Protein AF-A0A0R0FYS0-F1 (afdb_monomer_lite)

Organism: Glycine max (NCBI:txid3847)

Foldseek 3Di:
DVVVVVVLVVLVVVLVVLCVLLVPPPDDPVSLVVLLVPVPVVLVCLVPDDSDPPDPPVVSVVSSVVSNVSSVVSND

Radius of gyration: 13.68 Å; chains: 1; bounding box: 34×22×39 Å

Structure (mmCIF, N/CA/C/O backbone):
data_AF-A0A0R0FYS0-F1
#
_entry.id   AF-A0A0R0FYS0-F1
#
loop_
_atom_site.group_PDB
_atom_site.id
_atom_site.type_symbol
_atom_site.label_atom_id
_atom_site.label_alt_id
_atom_site.label_comp_id
_atom_site.label_asym_id
_atom_site.label_entity_id
_atom_site.label_seq_id
_atom_site.pdbx_PDB_ins_code
_atom_site.Cartn_x
_atom_site.Cartn_y
_atom_site.Cartn_z
_atom_site.occupancy
_atom_site.B_iso_or_equiv
_atom_site.auth_seq_id
_atom_site.auth_comp_id
_atom_site.auth_asym_id
_atom_site.auth_atom_id
_atom_site.pdbx_PDB_model_num
ATOM 1 N N . MET A 1 1 ? 8.463 -10.472 -26.186 1.00 60.78 1 MET A N 1
ATOM 2 C CA . MET A 1 1 ? 8.152 -9.021 -26.144 1.00 60.78 1 MET A CA 1
ATOM 3 C C . MET A 1 1 ? 6.725 -8.708 -25.694 1.00 60.78 1 MET A C 1
ATOM 5 O O . MET A 1 1 ? 6.589 -7.966 -24.735 1.00 60.78 1 MET A O 1
ATOM 9 N N . LYS A 1 2 ? 5.665 -9.274 -26.298 1.00 55.09 2 LYS A N 1
ATOM 10 C CA . LYS A 1 2 ? 4.268 -8.944 -25.923 1.00 55.09 2 LYS A CA 1
ATOM 11 C C . LYS A 1 2 ? 3.931 -9.199 -24.440 1.00 55.09 2 LYS A C 1
ATOM 13 O O . LYS A 1 2 ? 3.289 -8.360 -23.826 1.00 55.09 2 LYS A O 1
ATOM 18 N N . GLN A 1 3 ? 4.417 -10.298 -23.859 1.00 61.59 3 GLN A N 1
ATOM 19 C CA . GLN A 1 3 ? 4.141 -10.672 -22.462 1.00 61.59 3 GLN A CA 1
ATOM 20 C C . GLN A 1 3 ? 4.762 -9.706 -21.437 1.00 61.59 3 GLN A C 1
ATOM 22 O O . GLN A 1 3 ? 4.100 -9.331 -20.484 1.00 61.59 3 GLN A O 1
ATOM 27 N N . PHE A 1 4 ? 5.974 -9.202 -21.682 1.00 58.78 4 PHE A N 1
ATOM 28 C CA . PHE A 1 4 ? 6.627 -8.225 -20.796 1.00 58.78 4 PHE A CA 1
ATOM 29 C C . PHE A 1 4 ? 5.893 -6.871 -20.785 1.00 58.78 4 PHE A C 1
ATOM 31 O O . PHE A 1 4 ? 5.735 -6.245 -19.744 1.00 58.78 4 PHE A O 1
ATOM 38 N N . ILE A 1 5 ? 5.375 -6.446 -21.944 1.00 61.31 5 ILE A N 1
ATOM 39 C CA . ILE A 1 5 ? 4.564 -5.222 -22.068 1.00 61.31 5 ILE A CA 1
ATOM 40 C C . ILE A 1 5 ? 3.224 -5.373 -21.337 1.00 61.31 5 ILE A C 1
ATOM 42 O O . ILE A 1 5 ? 2.731 -4.407 -20.758 1.00 61.31 5 ILE A O 1
ATOM 46 N N . LEU A 1 6 ? 2.632 -6.571 -21.367 1.00 61.62 6 LEU A N 1
ATOM 47 C CA . LEU A 1 6 ? 1.421 -6.893 -20.615 1.00 61.62 6 LEU A CA 1
ATOM 48 C C . LEU A 1 6 ? 1.676 -6.781 -19.108 1.00 61.62 6 LEU A C 1
ATOM 50 O O . LEU A 1 6 ? 0.959 -6.029 -18.461 1.00 61.62 6 LEU A O 1
ATOM 54 N N . GLU A 1 7 ? 2.726 -7.412 -18.575 1.00 66.44 7 GLU A N 1
ATOM 55 C CA . GLU A 1 7 ? 3.082 -7.344 -17.143 1.00 66.44 7 GLU A CA 1
ATOM 56 C C . GLU A 1 7 ? 3.287 -5.901 -16.655 1.00 66.44 7 GLU A C 1
ATOM 58 O O . GLU A 1 7 ? 2.654 -5.469 -15.692 1.00 66.44 7 GLU A O 1
ATOM 63 N N . VAL A 1 8 ? 4.089 -5.104 -17.373 1.00 68.25 8 VAL A N 1
ATOM 64 C CA . VAL A 1 8 ? 4.322 -3.689 -17.028 1.00 68.25 8 VAL A CA 1
ATOM 65 C C . VAL A 1 8 ? 3.022 -2.878 -17.083 1.00 68.25 8 VAL A C 1
ATOM 67 O O . VAL A 1 8 ? 2.772 -2.022 -16.233 1.00 68.25 8 VAL A O 1
ATOM 70 N N . ARG A 1 9 ? 2.153 -3.152 -18.064 1.00 71.81 9 ARG A N 1
ATOM 71 C 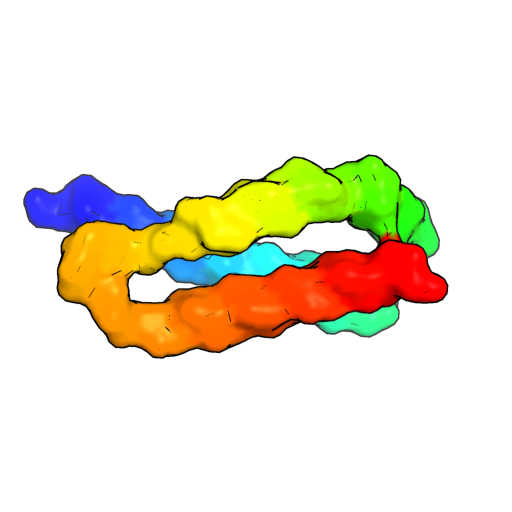CA . ARG A 1 9 ? 0.848 -2.489 -18.176 1.00 71.81 9 ARG A CA 1
ATOM 72 C C . ARG A 1 9 ? -0.088 -2.890 -17.036 1.00 71.81 9 ARG A C 1
ATOM 74 O O . ARG A 1 9 ? -0.757 -2.015 -16.494 1.00 71.81 9 ARG A O 1
ATOM 81 N N . TYR A 1 10 ? -0.126 -4.165 -16.655 1.00 76.12 10 TYR A N 1
ATOM 82 C CA . TYR A 1 10 ? -0.920 -4.637 -15.520 1.00 76.12 10 TYR A CA 1
ATOM 83 C C . TYR A 1 10 ? -0.436 -4.023 -14.211 1.00 76.12 10 TYR A C 1
ATOM 85 O O . TYR A 1 10 ? -1.265 -3.562 -13.431 1.00 76.12 10 TYR A O 1
ATOM 93 N N . LEU A 1 11 ? 0.880 -3.922 -14.007 1.00 75.38 11 LEU A N 1
ATOM 94 C CA . LEU A 1 11 ? 1.462 -3.288 -12.826 1.00 75.38 11 LEU A CA 1
ATOM 95 C C . LEU A 1 11 ? 1.073 -1.807 -12.732 1.00 75.38 11 LEU A C 1
ATOM 97 O O . LEU A 1 11 ? 0.635 -1.349 -11.677 1.00 75.38 11 LEU A O 1
ATOM 101 N N . LYS A 1 12 ? 1.143 -1.072 -13.852 1.00 78.06 12 LYS A N 1
ATOM 102 C CA . LYS A 1 12 ? 0.715 0.336 -13.913 1.00 78.06 12 LYS A CA 1
ATOM 103 C C . LYS A 1 12 ? -0.776 0.499 -13.632 1.00 78.06 12 LYS A C 1
ATOM 105 O O . LYS A 1 12 ? -1.148 1.335 -12.812 1.00 78.06 12 LYS A O 1
ATOM 110 N N . VAL A 1 13 ? -1.626 -0.326 -14.245 1.00 81.38 13 VAL A N 1
ATOM 111 C CA . VAL A 1 13 ? -3.078 -0.301 -13.997 1.00 81.38 13 VAL A CA 1
ATOM 112 C C . VAL A 1 13 ? -3.392 -0.643 -12.538 1.00 81.38 13 VAL A C 1
ATOM 114 O O . VAL A 1 13 ? -4.183 0.053 -11.904 1.00 81.38 13 VAL A O 1
ATOM 117 N N . MET A 1 14 ? -2.742 -1.664 -11.975 1.00 81.94 14 MET A N 1
ATOM 118 C CA . MET A 1 14 ? -2.908 -2.058 -10.576 1.00 81.94 14 MET A CA 1
ATOM 119 C C . MET A 1 14 ? -2.488 -0.935 -9.620 1.00 81.94 14 MET A C 1
ATOM 121 O O . MET A 1 14 ? -3.220 -0.633 -8.679 1.00 81.94 14 MET A O 1
ATOM 125 N N . MET A 1 15 ? -1.369 -0.259 -9.896 1.00 83.19 15 MET A N 1
ATOM 126 C CA . MET A 1 15 ? -0.927 0.908 -9.128 1.00 83.19 15 MET A CA 1
ATOM 127 C C . MET A 1 15 ? -1.927 2.062 -9.180 1.00 83.19 15 MET A C 1
ATOM 129 O O . MET A 1 15 ? -2.245 2.649 -8.146 1.00 83.19 15 MET A O 1
ATOM 133 N N . THR A 1 16 ? -2.479 2.371 -10.355 1.00 82.31 16 THR A N 1
ATOM 134 C CA . THR A 1 16 ? -3.514 3.406 -10.483 1.00 82.31 16 THR A CA 1
ATOM 135 C C . THR A 1 16 ? -4.764 3.062 -9.675 1.00 82.31 16 THR A C 1
ATOM 137 O O . THR A 1 16 ? -5.285 3.921 -8.964 1.00 82.31 16 THR A O 1
ATOM 140 N N . LEU A 1 17 ? -5.227 1.811 -9.737 1.00 80.88 17 LEU A N 1
ATOM 141 C CA . LEU A 1 17 ? -6.389 1.367 -8.969 1.00 80.88 17 LEU A CA 1
ATOM 142 C C . LEU A 1 17 ? -6.135 1.498 -7.464 1.00 80.88 17 LEU A C 1
ATOM 144 O O . LEU A 1 17 ? -6.940 2.110 -6.764 1.00 80.88 17 LEU A O 1
ATOM 148 N N . LEU A 1 18 ? -4.992 1.007 -6.974 1.00 81.31 18 LEU A N 1
ATOM 149 C CA . LEU A 1 18 ? -4.628 1.114 -5.560 1.00 81.31 18 LEU A CA 1
ATOM 150 C C . LEU A 1 18 ? -4.611 2.571 -5.084 1.00 81.31 18 LEU A C 1
ATOM 152 O O . LEU A 1 18 ? -5.197 2.863 -4.044 1.00 81.31 18 LEU A O 1
ATOM 156 N N . ARG A 1 19 ? -4.052 3.502 -5.872 1.00 81.56 19 ARG A N 1
ATOM 157 C CA . ARG A 1 19 ? -4.093 4.940 -5.549 1.00 81.56 19 ARG A CA 1
ATOM 158 C C . ARG A 1 19 ? -5.518 5.460 -5.406 1.00 81.56 19 ARG A C 1
ATOM 160 O O . ARG A 1 19 ? -5.788 6.166 -4.447 1.00 81.56 19 ARG A O 1
ATOM 167 N N . VAL A 1 20 ? -6.440 5.113 -6.304 1.00 80.38 20 VAL A N 1
ATOM 168 C CA . VAL A 1 20 ? -7.835 5.591 -6.226 1.00 80.38 20 VAL A CA 1
ATOM 169 C C . VAL A 1 20 ? -8.535 5.071 -4.968 1.00 80.38 20 VAL A C 1
ATOM 171 O O . VAL A 1 20 ? -9.196 5.834 -4.262 1.00 80.38 20 VAL A O 1
ATOM 174 N N . PHE A 1 21 ? -8.368 3.786 -4.655 1.00 76.44 21 PHE A N 1
ATOM 175 C CA . PHE A 1 21 ? -9.002 3.177 -3.485 1.00 76.44 21 PHE A CA 1
ATOM 176 C C . PHE A 1 21 ? -8.413 3.691 -2.170 1.00 76.44 21 PHE A C 1
ATOM 178 O O . PHE A 1 21 ? -9.157 3.963 -1.225 1.00 76.44 21 PHE A O 1
ATOM 185 N N . ILE A 1 22 ? -7.093 3.858 -2.112 1.00 79.38 22 ILE A N 1
ATOM 186 C CA . ILE A 1 22 ? -6.372 4.243 -0.899 1.00 79.38 22 ILE A CA 1
ATOM 187 C C . ILE A 1 22 ? -6.376 5.762 -0.694 1.00 79.38 22 ILE A C 1
ATOM 189 O O . ILE A 1 22 ? -6.467 6.199 0.445 1.00 79.38 22 ILE A O 1
ATOM 193 N N . ALA A 1 23 ? -6.410 6.583 -1.745 1.00 79.62 23 ALA A N 1
ATOM 194 C CA . ALA A 1 23 ? -6.441 8.044 -1.617 1.00 79.62 23 ALA A CA 1
ATOM 195 C C . ALA A 1 23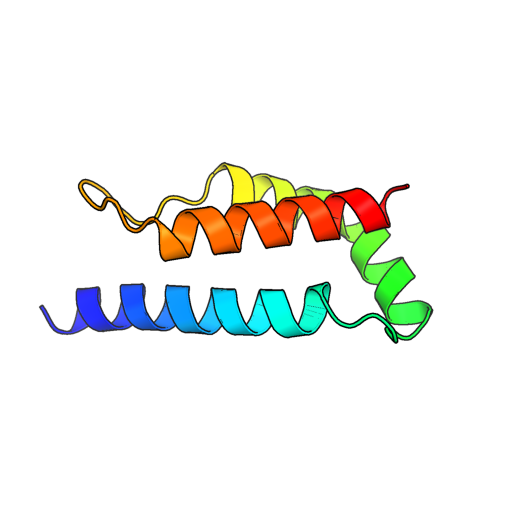 ? -7.848 8.630 -1.421 1.00 79.62 23 ALA A C 1
ATOM 197 O O . ALA A 1 23 ? -7.972 9.830 -1.208 1.00 79.62 23 ALA A O 1
ATOM 198 N N . ASN A 1 24 ? -8.924 7.834 -1.492 1.00 83.75 24 ASN A N 1
ATOM 199 C CA . ASN A 1 24 ? -10.284 8.359 -1.322 1.00 83.75 24 ASN A CA 1
ATOM 200 C C . ASN A 1 24 ? -10.461 8.991 0.084 1.00 83.75 24 ASN A C 1
ATOM 202 O O . ASN A 1 24 ? -10.474 8.262 1.075 1.00 83.75 24 ASN A O 1
ATOM 206 N N . PRO A 1 25 ? -10.636 10.312 0.240 1.00 80.81 25 PRO A N 1
ATOM 207 C CA . PRO A 1 25 ? -10.776 10.914 1.569 1.00 80.81 25 PRO A CA 1
ATOM 208 C C . PRO A 1 25 ? -12.093 10.510 2.261 1.00 80.81 25 PRO A C 1
ATOM 210 O O . PRO A 1 25 ? -12.159 10.409 3.487 1.00 80.81 25 PRO A O 1
ATOM 213 N N . ASN A 1 26 ? -13.123 10.175 1.477 1.00 86.25 26 ASN A N 1
ATOM 214 C CA . ASN A 1 26 ? -14.482 9.876 1.930 1.00 86.25 26 ASN A CA 1
ATOM 215 C C . ASN A 1 26 ? -14.762 8.364 1.996 1.00 86.25 26 ASN A C 1
ATOM 217 O O . ASN A 1 26 ? -15.848 7.903 1.641 1.00 86.25 26 ASN A O 1
ATOM 221 N N . LYS A 1 27 ? -13.778 7.561 2.421 1.00 87.00 27 LYS A N 1
ATOM 222 C CA . LYS A 1 27 ? -13.967 6.109 2.589 1.00 87.00 27 LYS A CA 1
ATOM 223 C C . LYS A 1 27 ? -15.046 5.811 3.641 1.00 87.00 27 LYS A C 1
ATOM 225 O O . LYS A 1 27 ? -14.954 6.365 4.743 1.00 87.00 27 LYS A O 1
ATOM 230 N N . PRO A 1 28 ? -15.990 4.889 3.362 1.00 91.25 28 PRO A N 1
ATOM 231 C CA . PRO A 1 28 ? -16.900 4.363 4.376 1.00 91.25 28 PRO A CA 1
ATOM 232 C C . PRO A 1 28 ? -16.138 3.805 5.582 1.00 91.25 28 PRO A C 1
ATOM 234 O O . PRO A 1 28 ? -15.014 3.306 5.450 1.00 91.25 28 PRO A O 1
ATOM 237 N N . ARG A 1 29 ? -16.745 3.877 6.769 1.00 89.06 29 ARG A N 1
ATOM 238 C CA . ARG A 1 29 ? -16.107 3.464 8.029 1.00 89.06 29 ARG A CA 1
ATOM 239 C C . ARG A 1 29 ? -15.689 1.995 7.999 1.00 89.06 29 ARG A C 1
ATOM 241 O O . ARG A 1 29 ? -14.600 1.654 8.449 1.00 89.06 29 ARG A O 1
ATOM 248 N N . GLU A 1 30 ? -16.533 1.141 7.441 1.00 90.50 30 GLU A N 1
ATOM 249 C CA . GLU A 1 30 ? -16.326 -0.299 7.315 1.00 90.50 30 GLU A CA 1
ATOM 250 C C . GLU A 1 30 ? -15.088 -0.594 6.464 1.00 90.50 30 GLU A C 1
ATOM 252 O O . GLU A 1 30 ? -14.263 -1.429 6.831 1.00 90.50 30 GLU A O 1
ATOM 257 N N . VAL A 1 31 ? -14.910 0.158 5.373 1.00 87.06 31 VAL A N 1
ATOM 258 C CA . VAL A 1 31 ? -13.736 0.055 4.499 1.00 87.06 31 VAL A CA 1
ATOM 259 C C . VAL A 1 31 ? -12.473 0.467 5.251 1.00 87.06 31 VAL A C 1
ATOM 261 O O . VAL A 1 31 ? -11.480 -0.250 5.180 1.00 87.06 31 VAL A O 1
ATOM 264 N N . LYS A 1 32 ? -12.506 1.563 6.025 1.00 85.75 32 LYS A N 1
ATOM 265 C CA . LYS A 1 32 ? -11.362 1.973 6.861 1.00 85.75 32 LYS A CA 1
ATOM 266 C C . LYS A 1 32 ? -10.964 0.867 7.842 1.00 85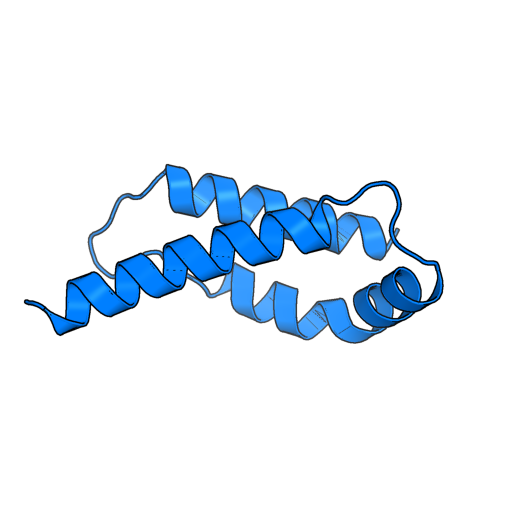.75 32 LYS A C 1
ATOM 268 O O . LYS A 1 32 ? -9.802 0.492 7.880 1.00 85.75 32 LYS A O 1
ATOM 273 N N . ILE A 1 33 ? -11.931 0.283 8.557 1.00 89.38 33 ILE A N 1
ATOM 274 C CA . ILE A 1 33 ? -11.679 -0.806 9.517 1.00 89.38 33 ILE A CA 1
ATOM 275 C C . ILE A 1 33 ? -11.042 -2.021 8.832 1.00 89.38 33 ILE A C 1
ATOM 277 O O . ILE A 1 33 ? -10.094 -2.598 9.364 1.00 89.38 33 ILE A O 1
ATOM 281 N N . ILE A 1 34 ? -11.560 -2.430 7.669 1.00 89.69 34 ILE A N 1
ATOM 282 C CA . ILE A 1 34 ? -11.015 -3.569 6.922 1.00 89.69 34 ILE A CA 1
ATOM 283 C C . ILE A 1 34 ? -9.582 -3.275 6.474 1.00 89.69 34 ILE A C 1
ATOM 285 O O . ILE A 1 34 ? -8.714 -4.127 6.660 1.00 89.69 34 ILE A O 1
ATOM 289 N N . LEU A 1 35 ? -9.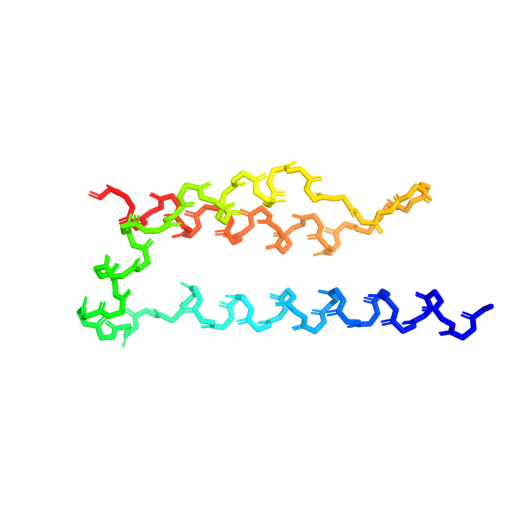319 -2.087 5.925 1.00 85.94 35 LEU A N 1
ATOM 290 C CA . LEU A 1 35 ? -7.981 -1.706 5.477 1.00 85.94 35 LEU A CA 1
ATOM 291 C C . LEU A 1 35 ? -6.988 -1.675 6.646 1.00 85.94 35 LEU A C 1
ATOM 293 O O . LEU A 1 35 ? -5.957 -2.336 6.560 1.00 85.94 35 LEU A O 1
ATOM 297 N N . SER A 1 36 ? -7.327 -1.030 7.768 1.00 88.00 36 SER A N 1
ATOM 298 C CA . SER A 1 36 ? -6.461 -0.977 8.957 1.00 88.00 36 SER A CA 1
ATOM 299 C C . SER A 1 36 ? -6.159 -2.370 9.528 1.00 88.00 36 SER A C 1
ATOM 301 O O . SER A 1 36 ? -5.043 -2.630 9.965 1.00 88.00 36 SER A O 1
ATOM 303 N N . LYS A 1 37 ? -7.120 -3.306 9.500 1.00 91.38 37 LYS A N 1
ATOM 304 C CA . LYS A 1 37 ? -6.904 -4.685 9.982 1.00 91.38 37 LYS A CA 1
ATOM 305 C C . LYS A 1 37 ? -6.012 -5.528 9.072 1.00 91.38 37 LYS A C 1
ATOM 307 O O . LYS A 1 37 ? -5.433 -6.498 9.543 1.00 91.38 37 LYS A O 1
ATOM 312 N N . ASN A 1 38 ? -5.950 -5.208 7.782 1.00 90.44 38 ASN A N 1
ATOM 313 C CA . ASN A 1 38 ? -5.270 -6.034 6.783 1.00 90.44 38 ASN A CA 1
ATOM 314 C C . ASN A 1 38 ? -3.997 -5.389 6.231 1.00 90.44 38 ASN A C 1
ATOM 316 O O . ASN A 1 38 ? -3.383 -5.984 5.356 1.00 90.44 38 ASN A O 1
ATOM 320 N N . GLN A 1 39 ? -3.606 -4.205 6.710 1.00 89.69 39 GLN A N 1
ATOM 321 C CA . GLN A 1 39 ? -2.541 -3.378 6.132 1.00 89.69 39 GLN A CA 1
ATOM 322 C C . GLN A 1 39 ? -1.136 -3.998 6.123 1.00 89.69 39 GLN A C 1
ATOM 324 O O . GLN A 1 39 ? -0.338 -3.643 5.261 1.00 89.69 39 GLN A O 1
ATOM 329 N N . GLU A 1 40 ? -0.845 -4.943 7.020 1.00 92.81 40 GLU A N 1
ATOM 330 C CA . GLU A 1 40 ? 0.477 -5.574 7.145 1.00 92.81 40 GLU A CA 1
ATOM 331 C C . GLU A 1 40 ? 0.920 -6.258 5.841 1.00 92.81 40 GLU A C 1
ATOM 333 O O . GLU A 1 40 ? 1.988 -5.960 5.315 1.00 92.81 40 GLU A O 1
ATOM 338 N N . LYS A 1 41 ? 0.061 -7.104 5.254 1.00 91.12 41 LYS A N 1
ATOM 339 C CA . LYS A 1 41 ? 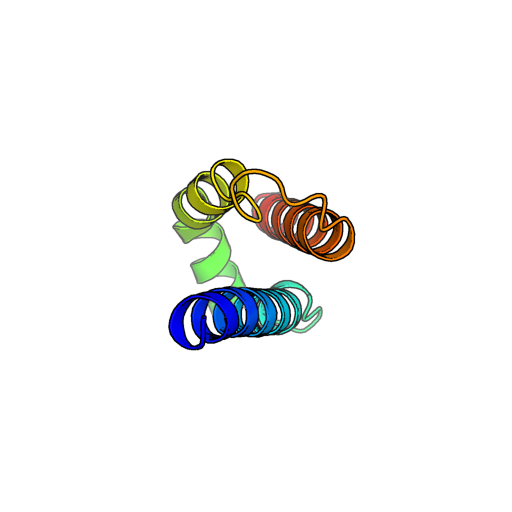0.386 -7.833 4.016 1.00 91.12 41 LYS A CA 1
ATOM 340 C C . LYS A 1 41 ? 0.556 -6.910 2.797 1.00 91.12 41 LYS A C 1
ATOM 342 O O . LYS A 1 41 ? 1.524 -7.086 2.064 1.00 91.12 41 LYS A O 1
ATOM 347 N N . PRO A 1 42 ? -0.338 -5.937 2.526 1.00 89.19 42 PRO A N 1
ATOM 348 C CA . PRO A 1 42 ? -0.122 -4.931 1.492 1.00 89.19 42 PRO A CA 1
ATOM 349 C C . PRO A 1 42 ? 1.172 -4.139 1.674 1.00 89.19 42 PRO A C 1
ATOM 351 O O . PRO A 1 42 ? 1.872 -3.944 0.687 1.00 89.19 42 PRO A O 1
ATOM 354 N N . LEU A 1 43 ? 1.507 -3.710 2.897 1.00 92.56 43 LEU A N 1
ATOM 355 C CA . LEU A 1 43 ? 2.759 -2.994 3.162 1.00 92.56 43 LEU A CA 1
ATOM 356 C C . LEU A 1 43 ? 3.970 -3.874 2.851 1.00 92.56 43 LEU A C 1
ATOM 358 O O . LEU A 1 43 ? 4.844 -3.459 2.094 1.00 92.56 43 LEU A O 1
ATOM 362 N N . GLU A 1 44 ? 3.989 -5.111 3.348 1.00 93.94 44 GLU A N 1
ATOM 363 C CA . GLU A 1 44 ? 5.051 -6.079 3.060 1.00 93.94 44 GLU A CA 1
ATOM 364 C C . GLU A 1 44 ? 5.221 -6.305 1.548 1.00 93.94 44 GLU A C 1
ATOM 366 O O . GLU A 1 44 ? 6.336 -6.266 1.024 1.00 93.94 44 GLU A O 1
ATOM 371 N N . LEU A 1 45 ? 4.117 -6.495 0.821 1.00 91.69 45 LEU A N 1
ATOM 372 C CA . LEU A 1 45 ? 4.146 -6.667 -0.630 1.00 91.69 45 LEU A CA 1
ATOM 373 C C . LEU A 1 45 ? 4.694 -5.426 -1.340 1.00 91.69 45 LEU A C 1
ATOM 375 O O . LEU A 1 45 ? 5.507 -5.571 -2.247 1.00 91.69 45 LEU A O 1
ATOM 379 N N . LEU A 1 46 ? 4.275 -4.223 -0.937 1.00 91.12 46 LEU A N 1
ATOM 380 C CA . LEU A 1 46 ? 4.712 -2.966 -1.549 1.00 91.12 46 LEU A CA 1
ATOM 381 C C . LEU A 1 46 ? 6.190 -2.673 -1.279 1.00 91.12 46 LEU A C 1
ATOM 383 O O . LEU A 1 46 ? 6.885 -2.245 -2.195 1.00 91.12 46 LEU A O 1
ATOM 387 N N . HIS A 1 47 ? 6.698 -2.948 -0.076 1.00 92.62 47 HIS A N 1
ATOM 388 C CA . HIS A 1 47 ? 8.123 -2.781 0.228 1.00 92.62 47 HIS A CA 1
ATOM 389 C C . HIS A 1 47 ? 9.011 -3.714 -0.603 1.00 92.62 47 HIS A C 1
ATOM 391 O O . HIS A 1 47 ? 10.098 -3.321 -1.020 1.00 92.62 47 HIS A O 1
ATOM 397 N N . ASN A 1 48 ? 8.528 -4.923 -0.893 1.00 91.00 48 ASN A N 1
ATOM 398 C CA . ASN A 1 48 ? 9.242 -5.899 -1.716 1.00 91.00 48 ASN A CA 1
ATOM 399 C C . ASN A 1 48 ? 9.010 -5.712 -3.227 1.00 91.00 48 ASN A C 1
ATOM 401 O O . ASN A 1 48 ? 9.656 -6.374 -4.046 1.00 91.00 48 ASN A O 1
ATOM 405 N N . LEU A 1 49 ? 8.088 -4.830 -3.619 1.00 89.31 49 LEU A N 1
ATOM 406 C CA . LEU A 1 49 ? 7.746 -4.599 -5.014 1.00 89.31 49 LEU A CA 1
ATOM 407 C C . LEU A 1 49 ? 8.788 -3.693 -5.680 1.00 89.31 49 LEU A C 1
ATOM 409 O O . LEU A 1 49 ? 9.073 -2.585 -5.219 1.00 89.31 49 LEU A O 1
ATOM 413 N N . SER A 1 50 ? 9.321 -4.157 -6.809 1.00 84.94 50 SER A N 1
ATOM 414 C CA . SER A 1 50 ? 10.254 -3.410 -7.656 1.00 84.94 50 SER A CA 1
ATOM 415 C C . SER A 1 50 ? 9.718 -3.316 -9.091 1.00 84.94 50 SER A C 1
ATOM 417 O O . SER A 1 50 ? 8.993 -4.216 -9.526 1.00 84.94 50 SER A O 1
ATOM 419 N N . PRO A 1 51 ? 10.071 -2.262 -9.850 1.00 78.44 51 PRO A N 1
ATOM 420 C CA . PRO A 1 51 ? 9.599 -2.059 -11.223 1.00 78.44 51 PRO A CA 1
ATOM 421 C C . PRO A 1 51 ? 10.148 -3.101 -12.218 1.00 78.44 51 PRO A C 1
ATOM 423 O O . PRO A 1 51 ? 9.666 -3.195 -13.347 1.00 78.44 51 PRO A O 1
ATOM 426 N N . GLY A 1 52 ? 11.114 -3.924 -11.791 1.00 76.94 52 GLY A N 1
ATOM 427 C CA . GLY A 1 52 ? 11.766 -4.960 -12.588 1.00 76.94 52 GLY A CA 1
ATOM 428 C C . GLY A 1 52 ? 13.288 -4.796 -12.619 1.00 76.94 52 GLY A C 1
ATOM 429 O O . GLY A 1 52 ? 13.839 -3.757 -12.259 1.00 76.94 52 GLY A O 1
ATOM 430 N N . LYS A 1 53 ? 14.011 -5.845 -13.035 1.00 67.12 53 LYS A N 1
ATOM 431 C CA . LYS A 1 53 ? 15.478 -5.781 -13.154 1.00 67.12 53 LYS A CA 1
ATOM 432 C C . LYS A 1 53 ? 15.873 -4.808 -14.272 1.00 67.12 53 LYS A C 1
ATOM 434 O O . LYS A 1 53 ? 15.546 -5.057 -15.429 1.00 67.12 53 LYS A O 1
ATOM 439 N N . GLY A 1 54 ? 16.620 -3.760 -13.920 1.00 65.44 54 GLY A N 1
ATOM 440 C CA . GLY A 1 54 ? 17.183 -2.793 -14.872 1.00 65.44 54 GLY A CA 1
ATOM 441 C C . GLY A 1 54 ? 16.237 -1.666 -15.304 1.00 65.44 54 GLY A C 1
ATOM 442 O O . GLY A 1 54 ? 16.505 -1.031 -16.318 1.00 65.44 54 GLY A O 1
ATOM 443 N N . SER A 1 55 ? 15.136 -1.430 -14.582 1.00 73.50 55 SER A N 1
ATOM 444 C CA . SER A 1 55 ? 14.209 -0.320 -14.843 1.00 73.50 55 SER A CA 1
ATOM 445 C C . SER A 1 55 ? 14.326 0.780 -13.787 1.00 73.50 55 SER A C 1
ATOM 447 O O . SER A 1 55 ? 14.157 0.503 -12.602 1.00 73.50 55 SER A O 1
ATOM 449 N N . GLU A 1 56 ? 14.515 2.021 -14.227 1.00 75.69 56 GLU A N 1
ATOM 450 C CA . GLU A 1 56 ? 14.473 3.241 -13.406 1.00 75.69 56 GLU A CA 1
ATOM 451 C C . GLU A 1 56 ? 13.115 3.946 -13.599 1.00 75.69 56 GLU A C 1
ATOM 453 O O . GLU A 1 56 ? 13.035 5.079 -14.064 1.00 75.69 56 GLU A O 1
ATOM 458 N N . ASP A 1 57 ? 12.006 3.239 -13.345 1.00 84.44 57 ASP A N 1
ATOM 459 C CA . ASP A 1 57 ? 10.657 3.816 -1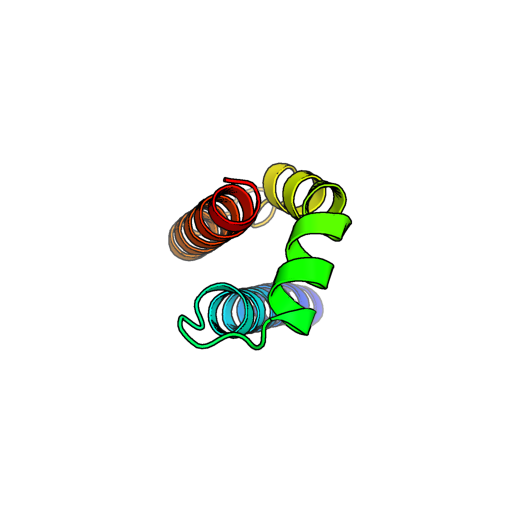3.485 1.00 84.44 57 ASP A CA 1
ATOM 460 C C . ASP A 1 57 ? 10.333 4.675 -12.246 1.00 84.44 57 ASP A C 1
ATOM 462 O O . ASP A 1 57 ? 9.713 4.213 -11.289 1.00 84.44 57 ASP A O 1
ATOM 466 N N . GLU A 1 58 ? 10.794 5.930 -12.247 1.00 85.56 58 GLU A N 1
ATOM 467 C CA . GLU A 1 58 ? 10.564 6.898 -11.158 1.00 85.56 58 GLU A CA 1
ATOM 468 C C . GLU A 1 58 ? 9.072 7.073 -10.843 1.00 85.56 58 GLU A C 1
ATOM 470 O O . GLU A 1 58 ? 8.676 7.109 -9.679 1.00 85.56 58 GLU A O 1
ATOM 475 N N . GLN A 1 59 ? 8.217 7.093 -11.872 1.00 82.38 59 GLN A N 1
ATOM 476 C CA . GLN A 1 59 ? 6.768 7.216 -11.707 1.00 82.38 59 GLN A CA 1
ATOM 477 C C . GLN A 1 59 ? 6.185 6.040 -10.910 1.00 82.38 59 GLN A C 1
ATOM 479 O O . GLN A 1 59 ? 5.241 6.213 -10.128 1.00 82.38 59 GLN A O 1
ATOM 484 N N . PHE A 1 60 ? 6.714 4.835 -11.127 1.00 86.38 60 PHE A N 1
ATOM 485 C CA . PHE A 1 60 ? 6.333 3.661 -10.358 1.00 86.38 60 PHE A CA 1
ATOM 486 C C . PHE A 1 60 ? 6.741 3.803 -8.885 1.00 86.38 60 PHE A C 1
ATOM 488 O O . PHE A 1 60 ? 5.901 3.595 -8.008 1.00 86.38 60 PHE A O 1
ATOM 495 N N . GLU A 1 61 ? 7.986 4.196 -8.616 1.00 89.44 61 GLU A N 1
ATOM 496 C CA . GLU A 1 61 ? 8.500 4.362 -7.251 1.00 89.44 61 GLU A CA 1
ATOM 497 C C . GLU A 1 61 ? 7.749 5.456 -6.477 1.00 89.44 61 GLU A C 1
ATOM 499 O O . GLU A 1 61 ? 7.307 5.220 -5.353 1.00 89.44 61 GLU A O 1
ATOM 504 N N . GLU A 1 62 ? 7.477 6.607 -7.096 1.00 89.44 62 GLU A N 1
ATOM 505 C CA . GLU A 1 62 ? 6.646 7.660 -6.498 1.00 89.44 62 GLU A CA 1
ATOM 506 C C . GLU A 1 62 ? 5.227 7.171 -6.178 1.00 89.44 62 GLU A C 1
ATOM 508 O O . GLU A 1 62 ? 4.669 7.467 -5.117 1.00 89.44 62 GLU A O 1
ATOM 513 N N . GLY A 1 63 ? 4.620 6.416 -7.100 1.00 88.38 63 GLY A N 1
ATOM 514 C CA . GLY A 1 63 ? 3.293 5.840 -6.908 1.00 88.38 63 GLY A CA 1
ATOM 515 C C . GLY A 1 63 ? 3.254 4.844 -5.749 1.00 88.38 63 GLY A C 1
ATOM 516 O O . GLY A 1 63 ? 2.315 4.876 -4.951 1.00 88.38 63 GLY A O 1
ATOM 517 N N . LYS A 1 64 ? 4.282 3.997 -5.646 1.00 90.50 64 LYS A N 1
ATOM 518 C CA . LYS A 1 64 ? 4.459 3.010 -4.577 1.00 90.50 64 LYS A CA 1
ATOM 519 C C . LYS A 1 64 ? 4.606 3.690 -3.219 1.00 90.50 64 LYS A C 1
ATOM 521 O O . LYS A 1 64 ? 3.853 3.382 -2.299 1.00 90.50 64 LYS A O 1
ATOM 526 N N . GLU A 1 65 ? 5.502 4.667 -3.129 1.00 91.94 65 GLU A N 1
ATOM 527 C CA . GLU A 1 65 ? 5.776 5.423 -1.905 1.00 91.94 65 GLU A CA 1
ATOM 528 C C . GLU A 1 65 ? 4.543 6.199 -1.420 1.00 91.94 65 GLU A C 1
ATOM 530 O O . GLU A 1 65 ? 4.230 6.224 -0.228 1.00 91.94 65 GLU A O 1
ATOM 535 N N . PHE A 1 66 ? 3.788 6.800 -2.346 1.00 90.81 66 PHE A N 1
ATOM 536 C CA . PHE A 1 66 ? 2.524 7.458 -2.024 1.00 90.81 66 PHE A CA 1
ATOM 537 C C . PHE A 1 66 ? 1.518 6.484 -1.394 1.00 90.81 66 PHE A C 1
ATOM 539 O O . PHE A 1 66 ? 0.888 6.810 -0.389 1.00 90.81 66 PHE A O 1
ATOM 546 N N . ILE A 1 67 ? 1.367 5.285 -1.967 1.00 89.94 67 ILE A N 1
ATOM 547 C CA . ILE A 1 67 ? 0.437 4.278 -1.448 1.00 89.94 67 ILE A CA 1
ATOM 548 C C . ILE A 1 67 ? 0.858 3.810 -0.052 1.00 89.94 67 ILE A C 1
ATOM 550 O O . ILE A 1 67 ? -0.002 3.719 0.821 1.00 89.94 67 ILE A O 1
ATOM 554 N N . ILE A 1 68 ? 2.149 3.537 0.162 1.00 92.44 68 ILE A N 1
ATOM 555 C CA . ILE A 1 68 ? 2.686 3.114 1.466 1.00 92.44 68 ILE A CA 1
ATOM 556 C C . ILE A 1 68 ? 2.308 4.135 2.543 1.00 92.44 68 ILE A C 1
ATOM 558 O O . ILE A 1 68 ? 1.650 3.776 3.518 1.00 92.44 68 ILE A O 1
ATOM 562 N N . LYS A 1 69 ? 2.605 5.420 2.313 1.00 91.56 69 LYS A N 1
ATOM 563 C CA . LYS A 1 69 ? 2.290 6.501 3.263 1.00 91.56 69 LYS A CA 1
ATOM 564 C C . LYS A 1 69 ? 0.804 6.599 3.579 1.00 91.56 69 LYS A C 1
ATOM 566 O O . LYS A 1 69 ? 0.425 6.850 4.721 1.00 91.56 69 LYS A O 1
ATOM 571 N N . GLU A 1 70 ? -0.054 6.435 2.578 1.00 89.25 70 GLU A N 1
ATOM 572 C CA . GLU A 1 70 ? -1.497 6.480 2.804 1.00 89.25 70 GLU A CA 1
ATOM 573 C C . GLU A 1 70 ? -2.001 5.261 3.585 1.00 89.25 70 GLU A C 1
ATOM 575 O O . GLU A 1 70 ? -2.919 5.416 4.387 1.00 89.25 70 GLU A O 1
ATOM 580 N N . ILE A 1 71 ? -1.410 4.075 3.396 1.00 89.12 71 ILE A N 1
ATOM 581 C CA . ILE A 1 71 ? -1.739 2.889 4.197 1.00 89.12 71 ILE A CA 1
ATOM 582 C C . ILE A 1 71 ? -1.281 3.080 5.645 1.00 89.12 71 ILE A C 1
ATOM 584 O O . ILE A 1 71 ? -2.079 2.869 6.552 1.00 89.12 71 ILE A O 1
ATOM 588 N N . GLU A 1 72 ? -0.050 3.537 5.881 1.00 90.31 72 GLU A N 1
ATOM 589 C CA . GLU A 1 72 ? 0.472 3.783 7.234 1.00 90.31 72 GLU A CA 1
ATOM 590 C C . GLU A 1 72 ? -0.396 4.779 8.019 1.00 90.31 72 GLU A C 1
ATOM 592 O O . GLU A 1 72 ? -0.653 4.579 9.205 1.00 90.31 72 GLU A O 1
ATOM 597 N N . ARG A 1 73 ? -0.950 5.803 7.357 1.00 87.38 73 ARG A N 1
ATOM 598 C CA . ARG A 1 73 ? -1.903 6.752 7.967 1.00 87.38 73 ARG A CA 1
ATOM 599 C C . ARG A 1 73 ? -3.243 6.136 8.372 1.00 87.38 73 ARG A C 1
ATOM 601 O O . ARG A 1 73 ? -3.988 6.759 9.119 1.00 87.38 73 ARG A O 1
ATOM 608 N N . LEU A 1 74 ? -3.596 4.951 7.872 1.00 82.50 74 LEU A N 1
ATOM 609 C CA . LEU A 1 74 ? -4.787 4.222 8.328 1.00 82.50 74 LEU A CA 1
ATOM 610 C C . LEU A 1 74 ? -4.544 3.498 9.660 1.00 82.50 74 LEU A C 1
ATOM 612 O O . LEU A 1 74 ? -5.511 3.034 10.271 1.00 82.50 74 LEU A O 1
ATOM 616 N N . SER A 1 75 ? -3.281 3.357 10.080 1.00 69.75 75 SER A N 1
ATOM 617 C CA . SER A 1 75 ? -2.891 2.744 11.355 1.00 69.75 75 SER A CA 1
ATOM 618 C C . SER A 1 75 ? -2.848 3.727 12.529 1.00 69.75 75 SER A C 1
ATOM 620 O O . SER A 1 75 ? -3.001 3.293 13.671 1.00 69.75 75 SER A O 1
ATOM 622 N N . SER A 1 76 ? -2.652 5.018 12.240 1.00 59.62 76 SER A N 1
ATOM 623 C CA . SER A 1 76 ? -2.606 6.135 13.196 1.00 59.62 76 SER A CA 1
ATOM 624 C C . SER A 1 76 ? -3.986 6.696 13.511 1.00 59.62 76 SER A C 1
ATOM 626 O O . SER A 1 76 ? -4.255 6.953 14.704 1.00 59.62 76 SER A O 1
#

InterPro domains:
  IPR011989 Armadillo-like helical [G3DSA:1.25.10.10] (1-75)
  IPR013878 Mo25-like [PF08569] (17-74)
  IPR013878 Mo25-like [PTHR10182] (1-75)
  IPR016024 Armadillo-type fold [SSF48371] (1-74)

Secondary structure (DSSP, 8-state):
-HHHHHHHHHHHHHHHHHHHHHH-TT--HHHHHHHHHHTHHHHHHHHH--S-TT---HHHHHHHHHHHHHHHTTT-

pLDDT: mean 82.21, std 9.91, range [55.09, 93.94]

Sequence (76 aa):
MKQFILEVRYLKVMMTLLRVFIANPNKPREVKIILSKNQEKPLELLHNLSPGKGSEDEQFEEGKEFIIKEIERLSS